Protein AF-A0ABD1CK99-F1 (afdb_monomer)

InterPro domains:
  IPR029016 GAF-like domain superfamily [G3DSA:3.30.450.40] (1-55)
  IPR029016 GAF-like domain superfamily [G3DSA:3.30.450.40] (57-116)

Foldseek 3Di:
DFQAAPVRDGPDDDDDDDDDPPDPDDDVVNVVVVVVVSPVVRHVVVVVVVVVVVVLVVVLVVLVVVLVVVLVPPPDDPLVSVVVVQVSVCVSVVDQKDKDFDADPVVRDGDDIDIDHD

Solvent-accessible surface area (backbone atoms only — not comparable to full-atom values): 7141 Å² total; per-residue (Å²): 88,74,20,30,36,96,88,66,48,75,79,47,74,51,85,88,78,80,72,81,86,83,49,97,67,87,48,73,66,56,52,51,54,50,55,60,49,32,51,56,50,16,49,52,53,51,52,51,52,52,49,52,52,51,53,50,53,51,52,52,52,51,51,54,52,50,49,55,51,52,57,72,68,58,84,85,47,71,67,62,46,52,51,53,51,50,56,54,49,31,68,72,68,70,51,77,66,53,72,50,71,46,67,40,85,89,79,74,44,75,78,46,78,52,71,52,72,124

Organism: Culex pipiens pipiens (NCBI:txid38569)

Structure (mmCIF, N/CA/C/O backbone):
data_AF-A0ABD1CK99-F1
#
_entry.id   AF-A0ABD1CK99-F1
#
loop_
_atom_site.group_PDB
_atom_site.id
_atom_site.type_symbol
_atom_site.label_atom_id
_atom_site.label_alt_id
_atom_site.label_comp_id
_atom_site.label_asym_id
_atom_site.label_entity_id
_atom_site.label_seq_id
_atom_site.pdbx_PDB_ins_code
_atom_site.Cartn_x
_atom_site.Cartn_y
_atom_site.Cartn_z
_atom_site.occupancy
_atom_site.B_iso_or_equiv
_atom_site.auth_seq_id
_atom_site.auth_comp_id
_atom_site.auth_asym_id
_atom_site.auth_atom_id
_atom_site.pdbx_PDB_model_num
ATO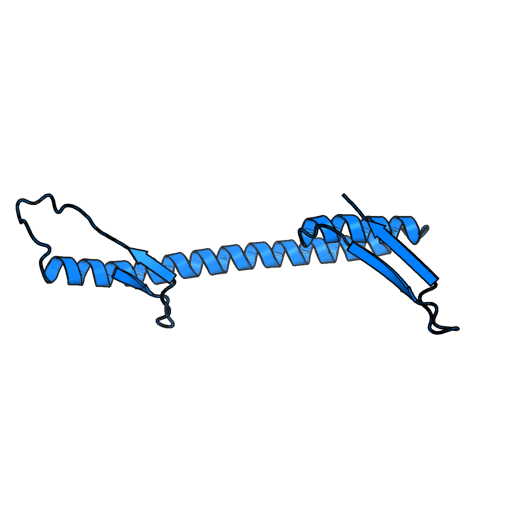M 1 N N . MET A 1 1 ? -15.625 -0.826 13.763 1.00 92.94 1 MET A N 1
ATOM 2 C CA . MET A 1 1 ? -15.576 0.628 13.506 1.00 92.94 1 MET A CA 1
ATOM 3 C C . MET A 1 1 ? -14.589 0.907 12.389 1.00 92.94 1 MET A C 1
ATOM 5 O O . MET A 1 1 ? -13.573 0.219 12.333 1.00 92.94 1 MET A O 1
ATOM 9 N N . PRO A 1 2 ? -14.894 1.854 11.492 1.00 95.75 2 PRO A N 1
ATOM 10 C CA . PRO A 1 2 ? -14.000 2.206 10.397 1.00 95.75 2 PRO A CA 1
ATOM 11 C C . PRO A 1 2 ? -12.731 2.885 10.925 1.00 95.75 2 PRO A C 1
ATOM 13 O O . PRO A 1 2 ? -12.783 3.654 11.884 1.00 95.75 2 PRO A O 1
ATOM 16 N N . ILE A 1 3 ? -11.606 2.589 10.284 1.00 96.69 3 ILE A N 1
ATOM 17 C CA . ILE A 1 3 ? -10.363 3.348 10.399 1.00 96.69 3 ILE A CA 1
ATOM 18 C C . ILE A 1 3 ? -10.344 4.309 9.219 1.00 96.69 3 ILE A C 1
ATOM 20 O O . ILE A 1 3 ? -10.407 3.861 8.072 1.00 96.69 3 ILE A O 1
ATOM 24 N N . CYS A 1 4 ? -10.255 5.606 9.497 1.00 94.19 4 CYS A N 1
ATOM 25 C CA . CYS A 1 4 ? -10.216 6.634 8.465 1.00 94.19 4 CYS A CA 1
ATOM 26 C C . CYS A 1 4 ? -8.830 7.275 8.373 1.00 94.19 4 CYS A C 1
ATOM 28 O O . CYS A 1 4 ? -8.143 7.416 9.383 1.00 94.19 4 CYS A O 1
ATOM 30 N N . ASN A 1 5 ? -8.438 7.681 7.169 1.00 91.94 5 ASN A N 1
ATOM 31 C CA . ASN A 1 5 ? -7.248 8.494 6.933 1.00 91.94 5 ASN A CA 1
ATOM 32 C C . ASN A 1 5 ? -7.504 9.985 7.268 1.00 91.94 5 ASN A C 1
ATOM 34 O O . ASN A 1 5 ? -8.616 10.346 7.667 1.00 91.94 5 ASN A O 1
ATOM 38 N N . TYR A 1 6 ? -6.504 10.869 7.105 1.00 85.75 6 TYR A N 1
ATOM 39 C CA . TYR A 1 6 ? -6.689 12.307 7.397 1.00 85.75 6 TYR A CA 1
ATOM 40 C C . TYR A 1 6 ? -7.718 12.998 6.479 1.00 85.75 6 TYR A C 1
ATOM 42 O O . TYR A 1 6 ? -8.248 14.046 6.837 1.00 85.75 6 TYR A O 1
ATOM 50 N N . GLU A 1 7 ? -8.021 12.408 5.319 1.00 88.81 7 GLU A N 1
ATOM 51 C CA . GLU A 1 7 ? -9.022 12.883 4.349 1.00 88.81 7 GLU A CA 1
ATOM 52 C C . GLU A 1 7 ? -10.434 12.361 4.661 1.00 88.81 7 GLU A C 1
ATOM 54 O O . GLU A 1 7 ? -11.390 12.680 3.958 1.00 88.81 7 GLU A O 1
ATOM 59 N N . GLY A 1 8 ? -10.584 11.543 5.708 1.00 88.44 8 GLY A N 1
ATOM 60 C CA . GLY A 1 8 ? -11.853 10.929 6.092 1.00 88.44 8 GLY A CA 1
ATOM 61 C C . GLY A 1 8 ? -12.231 9.682 5.285 1.00 88.44 8 GLY A C 1
ATOM 62 O O . GLY A 1 8 ? -13.309 9.129 5.503 1.00 88.44 8 GLY A O 1
ATOM 63 N N . GLN A 1 9 ? -11.365 9.197 4.393 1.00 93.12 9 GLN A N 1
ATOM 64 C CA . GLN A 1 9 ? -11.588 7.962 3.642 1.00 93.12 9 GLN A CA 1
ATOM 65 C C . GLN A 1 9 ? -11.352 6.738 4.526 1.00 93.12 9 GLN A C 1
ATOM 67 O O . GLN A 1 9 ? -10.387 6.687 5.290 1.00 93.12 9 GLN A O 1
ATOM 72 N N . VAL A 1 10 ? -12.208 5.726 4.393 1.00 94.88 10 VAL A N 1
ATOM 73 C CA . VAL A 1 10 ? -12.089 4.471 5.143 1.00 94.88 10 VAL A CA 1
ATOM 74 C C . VAL A 1 10 ? -10.989 3.607 4.529 1.00 94.88 10 VAL A C 1
ATOM 76 O O . VAL A 1 10 ? -11.119 3.149 3.399 1.00 94.88 10 VAL A O 1
ATOM 79 N N . ILE A 1 11 ? -9.931 3.350 5.297 1.00 94.44 11 ILE A N 1
ATOM 80 C CA . ILE A 1 11 ? -8.775 2.535 4.883 1.00 94.44 11 ILE A CA 1
ATOM 81 C C . ILE A 1 11 ? -8.759 1.147 5.535 1.00 94.44 11 ILE A C 1
ATOM 83 O O . ILE A 1 11 ? -7.910 0.316 5.228 1.00 94.44 11 ILE A O 1
ATOM 87 N N . GLY A 1 12 ? -9.690 0.887 6.452 1.00 94.44 12 GLY A N 1
ATOM 88 C CA . GLY A 1 12 ? -9.807 -0.398 7.127 1.00 94.44 12 GLY A CA 1
ATOM 89 C C . GLY A 1 12 ? -10.948 -0.430 8.133 1.00 94.44 12 GLY A C 1
ATOM 90 O O . GLY A 1 12 ? -11.664 0.553 8.336 1.00 94.44 12 GLY A O 1
ATOM 91 N N . VAL A 1 13 ? -11.113 -1.575 8.790 1.00 96.12 13 VAL A N 1
ATOM 92 C CA . VAL A 1 13 ? -12.117 -1.778 9.838 1.00 96.12 13 VAL A CA 1
ATOM 93 C C . VAL A 1 13 ? -11.459 -2.475 11.017 1.00 96.12 13 VAL A C 1
ATOM 95 O O . VAL A 1 13 ? -10.802 -3.497 10.851 1.00 96.12 13 VAL A O 1
ATOM 98 N N . ALA A 1 14 ? -11.666 -1.938 12.215 1.00 96.19 14 ALA A N 1
ATOM 99 C CA . ALA A 1 14 ? -11.258 -2.572 13.459 1.00 96.19 14 ALA A CA 1
ATOM 100 C C . ALA A 1 14 ? -12.476 -3.107 14.213 1.00 96.19 14 ALA A C 1
ATOM 102 O O . ALA A 1 14 ? -13.522 -2.449 14.293 1.00 96.19 14 ALA A O 1
ATOM 103 N N . GLN A 1 15 ? -12.331 -4.285 14.808 1.00 95.12 15 GLN A N 1
ATOM 104 C CA . GLN A 1 15 ? -13.368 -4.929 15.603 1.00 95.12 15 GLN A CA 1
ATOM 105 C C . GLN A 1 15 ? -12.773 -5.408 16.924 1.00 95.12 15 GLN A C 1
ATOM 107 O O . GLN A 1 15 ? -11.682 -5.968 16.950 1.00 95.12 15 GLN A O 1
ATOM 112 N N . ILE A 1 16 ? -13.512 -5.192 18.009 1.00 92.62 16 ILE A N 1
ATOM 113 C CA . ILE A 1 16 ? -13.223 -5.775 19.318 1.00 92.62 16 ILE A CA 1
ATOM 114 C C . ILE A 1 16 ? -14.373 -6.727 19.634 1.00 92.62 16 ILE A C 1
ATOM 116 O O . ILE A 1 16 ? -15.538 -6.379 19.444 1.00 92.62 16 ILE A O 1
ATOM 120 N N . ILE A 1 17 ? -14.037 -7.937 20.072 1.00 91.81 17 ILE A N 1
ATOM 121 C CA . ILE A 1 17 ? -14.981 -9.029 20.316 1.00 91.81 17 ILE A CA 1
ATOM 122 C C . ILE A 1 17 ? -14.770 -9.517 21.751 1.00 91.81 17 ILE A C 1
ATOM 124 O O . ILE A 1 17 ? -13.631 -9.584 22.204 1.00 91.81 17 ILE A O 1
ATOM 128 N N . ASN A 1 18 ? -15.859 -9.872 22.440 1.00 90.00 18 ASN A N 1
ATOM 129 C CA . ASN A 1 18 ? -15.861 -10.467 23.782 1.00 90.00 18 ASN A CA 1
ATOM 130 C C . ASN A 1 18 ? -15.160 -9.614 24.852 1.00 90.00 18 ASN A C 1
ATOM 132 O O . ASN A 1 18 ? -14.016 -9.853 25.235 1.00 90.00 18 ASN A O 1
ATOM 136 N N . LYS A 1 19 ? -15.884 -8.630 25.387 1.00 91.19 19 LYS A N 1
ATOM 137 C CA . LYS A 1 19 ? -15.445 -7.840 26.542 1.00 91.19 19 LYS A CA 1
ATOM 138 C C . LYS A 1 19 ? -15.293 -8.744 27.783 1.00 91.19 19 LYS A C 1
ATOM 140 O O . LYS A 1 19 ? -16.212 -9.481 28.118 1.00 91.19 19 LYS A O 1
ATOM 145 N N . THR A 1 20 ? -14.147 -8.698 28.469 1.00 89.12 20 THR A N 1
ATOM 146 C CA . THR A 1 20 ? -13.802 -9.643 29.561 1.00 89.12 20 THR A CA 1
ATOM 147 C C . THR A 1 20 ? -14.015 -9.108 30.980 1.00 89.12 20 THR A C 1
ATOM 149 O O . THR A 1 20 ? -13.895 -9.855 31.945 1.00 89.12 20 THR A O 1
ATOM 152 N N . ASN A 1 21 ? -14.351 -7.829 31.148 1.00 82.62 21 ASN A N 1
ATOM 153 C CA . ASN A 1 21 ? -14.420 -7.157 32.454 1.00 82.62 21 ASN A CA 1
ATOM 154 C C . ASN A 1 21 ? -15.761 -7.340 33.200 1.00 82.62 21 ASN A C 1
ATOM 156 O O . ASN A 1 21 ? -16.160 -6.480 33.981 1.00 82.62 21 ASN A O 1
ATOM 160 N N . GLY A 1 22 ? -16.469 -8.445 32.947 1.00 75.25 22 GLY A N 1
ATOM 161 C CA . GLY A 1 22 ? -17.723 -8.805 33.623 1.00 75.25 22 GLY A CA 1
ATOM 162 C C . GLY A 1 22 ? -18.967 -8.019 33.184 1.00 75.25 22 GLY A C 1
ATOM 163 O O . GLY A 1 22 ? -20.067 -8.341 33.620 1.00 75.25 22 GLY A O 1
ATOM 164 N N . SER A 1 23 ? -18.823 -7.022 32.308 1.00 81.50 23 SER A N 1
ATOM 165 C CA . SER A 1 23 ? -19.945 -6.325 31.673 1.00 81.50 23 SER A CA 1
ATOM 166 C C . SER A 1 23 ? -20.321 -7.022 30.358 1.00 81.50 23 SER A C 1
ATOM 168 O O . SER A 1 23 ? -19.429 -7.261 29.541 1.00 81.50 23 SER A O 1
ATOM 170 N N . PRO A 1 24 ? -21.612 -7.328 30.118 1.00 81.56 24 PRO A N 1
ATOM 171 C CA . PRO A 1 24 ? -22.049 -8.014 28.900 1.00 81.56 24 PRO A CA 1
ATOM 172 C C . PRO A 1 24 ? -21.987 -7.128 27.644 1.00 81.56 24 PRO A C 1
ATOM 174 O O . PRO A 1 24 ? -22.014 -7.649 26.533 1.00 81.56 24 PRO A O 1
ATOM 177 N N . GLU A 1 25 ? -21.883 -5.804 27.800 1.00 90.00 25 GLU A N 1
ATOM 178 C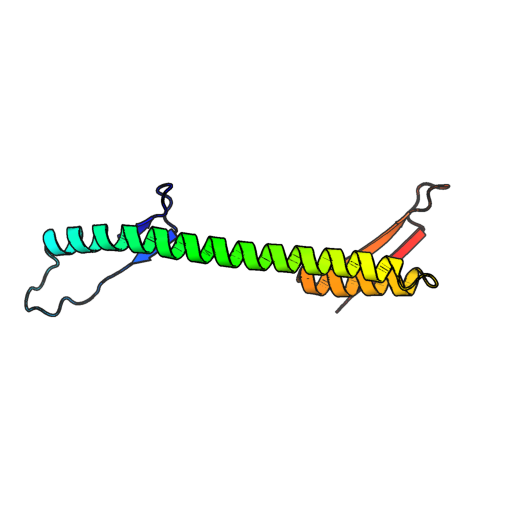 CA . GLU A 1 25 ? -21.998 -4.840 26.703 1.00 90.00 25 GLU A CA 1
ATOM 179 C C . GLU A 1 25 ? -20.831 -3.841 26.683 1.00 90.00 25 GLU A C 1
ATOM 181 O O . GLU A 1 25 ? -20.239 -3.484 27.711 1.00 90.00 25 GLU A O 1
ATOM 186 N N . PHE A 1 26 ? -20.480 -3.358 25.489 1.00 92.38 26 PHE A N 1
ATOM 187 C CA . PHE A 1 26 ? -19.557 -2.233 25.350 1.00 92.38 26 PHE A CA 1
ATOM 188 C C . PHE A 1 26 ? -20.266 -0.943 25.752 1.00 92.38 26 PHE A C 1
ATOM 190 O O . PHE A 1 26 ? -21.353 -0.639 25.272 1.00 92.38 26 PHE A O 1
ATOM 197 N N . THR A 1 27 ? -19.632 -0.174 26.630 1.00 93.50 27 THR A N 1
ATOM 198 C CA . THR A 1 27 ? -20.167 1.111 27.077 1.00 93.50 27 THR A CA 1
ATOM 199 C C . THR A 1 27 ? -19.879 2.198 26.046 1.00 93.50 27 THR A C 1
ATOM 201 O O . THR A 1 27 ? -18.996 2.071 25.189 1.00 93.50 27 THR A O 1
ATOM 204 N N . GLU A 1 28 ? -20.580 3.323 26.158 1.00 93.50 28 GLU A N 1
ATOM 205 C CA . GLU A 1 28 ? -20.300 4.504 25.339 1.00 93.50 28 GLU A CA 1
ATOM 206 C C . GLU A 1 28 ? -18.865 5.018 25.547 1.00 93.50 28 GLU A C 1
ATOM 208 O O . GLU A 1 28 ? -18.192 5.395 24.589 1.00 93.50 28 GLU A O 1
ATOM 213 N N . ARG A 1 29 ? -18.336 4.905 26.774 1.00 93.12 29 ARG A N 1
ATOM 214 C CA . ARG A 1 29 ? -16.935 5.221 27.084 1.00 93.12 29 ARG A CA 1
ATOM 215 C C . ARG A 1 29 ? -15.952 4.318 26.334 1.00 93.12 29 ARG A C 1
ATOM 217 O O . ARG A 1 29 ? -14.958 4.817 25.812 1.00 93.12 29 ARG A O 1
ATOM 224 N N . ASP A 1 30 ? -16.224 3.013 26.251 1.00 93.12 30 ASP A N 1
ATOM 225 C CA . ASP A 1 30 ? -15.386 2.070 25.489 1.00 93.12 30 ASP A CA 1
ATOM 226 C C . ASP A 1 30 ? -15.371 2.445 23.999 1.00 93.12 30 ASP A C 1
ATOM 228 O O . ASP A 1 30 ? -14.321 2.483 23.359 1.00 93.12 30 ASP A O 1
ATOM 232 N N . THR A 1 31 ? -16.546 2.789 23.471 1.00 93.19 31 THR A N 1
ATOM 233 C CA . THR A 1 31 ? -16.760 3.237 22.089 1.00 93.19 31 THR A CA 1
ATOM 234 C C . THR A 1 31 ? -16.002 4.533 21.794 1.00 93.19 31 THR A C 1
ATOM 236 O O . THR A 1 31 ? -15.368 4.656 20.744 1.00 93.19 31 THR A O 1
ATOM 239 N N . GLU A 1 32 ? -16.032 5.501 22.710 1.00 95.44 32 GLU A N 1
ATOM 240 C CA . GLU A 1 32 ? -15.337 6.777 22.553 1.00 95.44 32 GLU A CA 1
ATOM 241 C C . GLU A 1 32 ? -13.814 6.608 22.567 1.00 95.44 32 GLU A C 1
ATOM 243 O O . GLU A 1 32 ? -13.126 7.141 21.692 1.00 95.44 32 G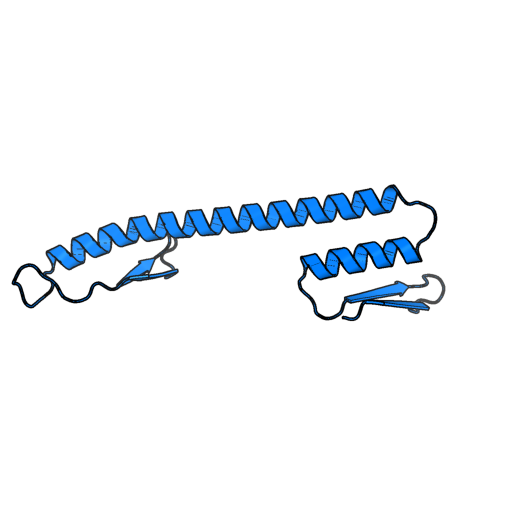LU A O 1
ATOM 248 N N . ILE A 1 33 ? -13.284 5.829 23.516 1.00 94.31 33 ILE A N 1
ATOM 249 C CA . ILE A 1 33 ? -11.849 5.528 23.592 1.00 94.31 33 ILE A CA 1
ATOM 250 C C . ILE A 1 33 ? -11.403 4.799 22.326 1.00 94.31 33 ILE A C 1
ATOM 252 O O . ILE A 1 33 ? -10.400 5.179 21.720 1.00 94.31 33 ILE A O 1
ATOM 256 N N . PHE A 1 34 ? -12.171 3.797 21.890 1.00 95.44 34 PHE A N 1
ATOM 257 C CA . PHE A 1 34 ? -11.861 3.046 20.683 1.00 95.44 34 PHE A CA 1
ATOM 258 C C . PHE A 1 34 ? -11.838 3.957 19.455 1.00 95.44 34 PHE A C 1
ATOM 260 O O . PHE A 1 34 ? -10.862 3.947 18.709 1.00 95.44 34 PHE A O 1
ATOM 267 N N . ARG A 1 35 ? -12.839 4.831 19.291 1.00 93.06 35 ARG A N 1
ATOM 268 C CA . ARG A 1 35 ? -12.884 5.803 18.189 1.00 93.06 35 ARG A CA 1
ATOM 269 C C . ARG A 1 35 ? -11.662 6.723 18.177 1.00 93.06 35 ARG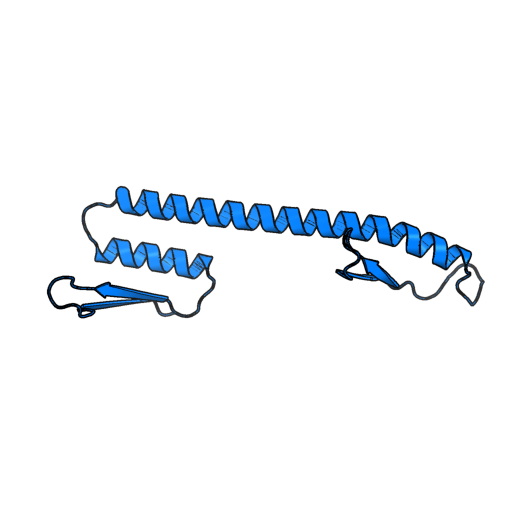 A C 1
ATOM 271 O O . ARG A 1 35 ? -11.061 6.899 17.123 1.00 93.06 35 ARG A O 1
ATOM 278 N N . ARG A 1 36 ? -11.269 7.273 19.332 1.00 93.25 36 ARG A N 1
ATOM 279 C CA . ARG A 1 36 ? -10.074 8.132 19.446 1.00 93.25 36 ARG A CA 1
ATOM 280 C C . ARG A 1 36 ? -8.794 7.376 19.085 1.00 93.25 36 ARG A C 1
ATOM 282 O O . ARG A 1 36 ? -7.914 7.943 18.446 1.00 93.25 36 ARG A O 1
ATOM 289 N N . TYR A 1 37 ? -8.699 6.102 19.462 1.00 94.75 37 TYR A N 1
ATOM 290 C CA . TYR A 1 37 ? -7.548 5.263 19.134 1.00 94.75 37 TYR A CA 1
ATOM 291 C C . TYR A 1 37 ? -7.441 4.992 17.626 1.00 94.75 37 TYR A C 1
ATOM 293 O O . TYR A 1 37 ? -6.357 5.105 17.054 1.00 94.75 37 TYR A O 1
ATOM 301 N N . LEU A 1 38 ? -8.568 4.720 16.958 1.00 95.50 38 LEU A N 1
ATOM 302 C CA . LEU A 1 38 ? -8.590 4.458 15.515 1.00 95.50 38 LEU A CA 1
ATOM 303 C C . LEU A 1 38 ? -8.151 5.660 14.670 1.00 95.50 38 LEU A C 1
ATOM 305 O O . LEU A 1 38 ? -7.600 5.448 13.592 1.00 95.50 38 LEU A O 1
ATOM 309 N N . THR A 1 39 ? -8.305 6.894 15.160 1.00 91.62 39 THR A N 1
ATOM 310 C CA . THR A 1 39 ? -7.743 8.085 14.500 1.00 91.62 39 THR A CA 1
ATOM 311 C C . THR A 1 39 ? -6.219 7.998 14.386 1.00 91.62 39 THR A C 1
ATOM 313 O O . THR A 1 39 ? -5.662 8.249 13.319 1.00 91.62 39 THR A O 1
ATOM 316 N N . PHE A 1 40 ? -5.529 7.583 15.454 1.00 92.62 40 PHE A N 1
ATOM 317 C CA . PHE A 1 40 ? -4.074 7.405 15.426 1.00 92.62 40 PHE A CA 1
ATOM 318 C C . PHE A 1 40 ? -3.660 6.226 14.545 1.00 92.62 40 PHE A C 1
ATOM 320 O O . PHE A 1 40 ? -2.689 6.336 13.796 1.00 92.62 40 PHE A O 1
ATOM 327 N N . CYS A 1 41 ? -4.414 5.121 14.587 1.00 95.44 41 CYS A N 1
ATOM 328 C CA . CYS A 1 41 ? -4.190 3.991 13.684 1.00 95.44 41 CYS A CA 1
ATOM 329 C C . CYS A 1 41 ? -4.297 4.419 12.217 1.00 95.44 41 CYS A C 1
ATOM 331 O O . CYS A 1 41 ? -3.466 4.015 11.410 1.00 95.44 41 CYS A O 1
ATOM 333 N N . GLY A 1 42 ? -5.276 5.265 11.884 1.00 95.44 42 GLY A N 1
ATOM 334 C CA . GLY A 1 42 ? -5.474 5.792 10.538 1.00 95.44 42 GLY A CA 1
ATOM 335 C C . GLY A 1 42 ? -4.259 6.543 10.004 1.00 95.44 42 GLY A C 1
ATOM 336 O O . GLY A 1 42 ? -3.756 6.225 8.928 1.00 95.44 42 GLY A O 1
ATOM 337 N N . ILE A 1 43 ? -3.734 7.474 10.805 1.00 93.00 43 ILE A N 1
ATOM 338 C CA . ILE A 1 43 ? -2.522 8.241 10.481 1.00 93.00 43 ILE A CA 1
ATOM 339 C C . ILE A 1 43 ? -1.316 7.306 10.315 1.00 93.00 43 ILE A C 1
ATOM 341 O O . ILE A 1 43 ? -0.565 7.418 9.347 1.00 93.00 43 ILE A O 1
ATOM 345 N N . GLY A 1 44 ? -1.131 6.366 11.247 1.00 94.88 44 GLY A N 1
ATOM 346 C CA . GLY A 1 44 ? -0.004 5.433 11.224 1.00 94.88 44 GLY A CA 1
ATOM 347 C C . GLY A 1 44 ? -0.012 4.517 9.999 1.00 94.88 44 GLY A C 1
ATOM 348 O O . GLY A 1 44 ? 1.010 4.384 9.328 1.00 94.88 44 GLY A O 1
ATOM 349 N N . ILE A 1 45 ? -1.167 3.928 9.678 1.00 95.19 45 ILE A N 1
ATOM 350 C CA . ILE A 1 45 ? -1.333 3.051 8.510 1.00 95.19 45 ILE A CA 1
ATOM 351 C C . ILE A 1 45 ? -1.096 3.837 7.221 1.00 95.19 45 ILE A C 1
ATOM 353 O O . ILE A 1 45 ? -0.354 3.374 6.358 1.00 95.19 45 ILE A O 1
ATOM 357 N N . GLN A 1 46 ? -1.666 5.037 7.102 1.00 93.31 46 GLN A N 1
ATOM 358 C CA . GLN A 1 46 ? -1.478 5.866 5.916 1.00 93.31 46 GLN A CA 1
ATOM 359 C C . GLN A 1 46 ? -0.006 6.248 5.713 1.00 93.31 46 GLN A C 1
ATOM 361 O O . GLN A 1 46 ? 0.506 6.137 4.602 1.00 93.31 46 GLN A O 1
ATOM 366 N N . ASN A 1 47 ? 0.702 6.636 6.777 1.00 94.12 47 ASN A N 1
ATOM 367 C CA . ASN A 1 47 ? 2.129 6.949 6.695 1.00 94.12 47 ASN A CA 1
ATOM 368 C C . ASN A 1 47 ? 2.963 5.734 6.272 1.00 94.12 47 ASN A C 1
ATOM 370 O O . ASN A 1 47 ? 3.873 5.874 5.456 1.00 94.12 47 ASN A O 1
ATOM 374 N N . ALA A 1 48 ? 2.646 4.545 6.792 1.00 94.94 48 ALA A N 1
ATOM 375 C CA . ALA A 1 48 ? 3.316 3.311 6.393 1.00 94.94 48 ALA A CA 1
ATOM 376 C C . ALA A 1 48 ? 3.089 2.997 4.903 1.00 94.94 48 ALA A C 1
ATOM 378 O O . ALA A 1 48 ? 4.048 2.705 4.193 1.00 94.94 48 ALA A O 1
ATOM 379 N N . GLN A 1 49 ? 1.853 3.138 4.413 1.00 93.31 49 GLN A N 1
ATOM 380 C CA . GLN A 1 49 ? 1.514 2.941 2.998 1.00 93.31 49 GLN A CA 1
ATOM 381 C C . GLN A 1 49 ? 2.217 3.954 2.084 1.00 93.31 49 GLN A C 1
ATOM 383 O O . GLN A 1 49 ? 2.765 3.580 1.048 1.00 93.31 49 GLN A O 1
ATOM 388 N N . LEU A 1 50 ? 2.246 5.234 2.472 1.00 93.88 50 LEU A N 1
ATOM 389 C CA . LEU A 1 50 ? 2.961 6.277 1.730 1.00 93.88 50 LEU A CA 1
ATOM 390 C C . LEU A 1 50 ? 4.467 5.997 1.676 1.00 93.88 50 LEU A C 1
ATOM 392 O O . LEU A 1 50 ? 5.090 6.172 0.628 1.00 93.88 50 LEU A O 1
ATOM 396 N N . PHE A 1 51 ? 5.053 5.545 2.786 1.00 96.38 51 PHE A N 1
ATOM 397 C CA . PHE A 1 51 ? 6.463 5.176 2.835 1.00 96.38 51 PHE A CA 1
ATOM 398 C C . PHE A 1 51 ? 6.769 3.978 1.931 1.00 96.38 51 PHE A C 1
ATOM 400 O O . PHE A 1 51 ? 7.706 4.039 1.138 1.00 96.38 51 PHE A O 1
ATOM 407 N N . GLU A 1 52 ? 5.966 2.916 1.998 1.00 95.19 52 GLU A N 1
ATOM 408 C CA . GLU A 1 52 ? 6.128 1.734 1.147 1.00 95.19 52 GLU A CA 1
ATOM 409 C C . GLU A 1 52 ? 6.038 2.091 -0.343 1.00 95.19 52 GLU A C 1
ATOM 411 O O . GLU A 1 52 ? 6.903 1.708 -1.133 1.00 95.19 52 GLU A O 1
ATOM 416 N N . MET A 1 53 ? 5.047 2.903 -0.718 1.00 94.25 53 MET A N 1
ATOM 417 C CA . MET A 1 53 ? 4.891 3.400 -2.083 1.00 94.25 53 MET A CA 1
ATOM 418 C C . MET A 1 53 ? 6.086 4.256 -2.525 1.00 94.25 53 MET A C 1
ATOM 420 O O . MET A 1 53 ? 6.581 4.087 -3.637 1.00 94.25 53 MET A O 1
ATOM 424 N N . SER A 1 54 ? 6.600 5.127 -1.652 1.00 96.38 54 SER A N 1
ATOM 425 C CA . SER A 1 54 ? 7.800 5.931 -1.924 1.00 96.38 54 SER A CA 1
ATOM 426 C C . SER A 1 54 ? 9.032 5.057 -2.185 1.00 96.38 54 SER A C 1
ATOM 428 O O . SER A 1 54 ? 9.762 5.276 -3.153 1.00 96.38 54 SER A O 1
ATOM 430 N N . VAL A 1 55 ? 9.237 4.014 -1.375 1.00 94.94 55 VAL A N 1
ATOM 431 C CA . VAL A 1 55 ? 10.336 3.0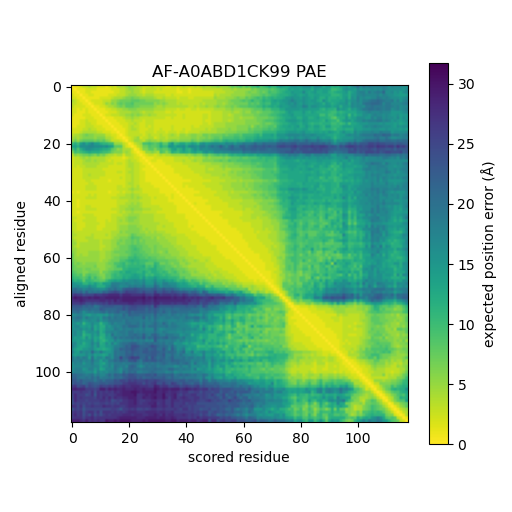53 -1.561 1.00 94.94 55 VAL A CA 1
ATOM 432 C C . VAL A 1 55 ? 10.188 2.294 -2.882 1.00 94.94 55 VAL A C 1
ATOM 434 O O . VAL A 1 55 ? 11.178 2.109 -3.597 1.00 94.94 55 VAL A O 1
ATOM 437 N N . LEU A 1 56 ? 8.970 1.877 -3.233 1.00 91.12 56 LEU A N 1
ATOM 438 C CA . LEU A 1 56 ? 8.697 1.181 -4.489 1.00 91.12 56 LEU A CA 1
ATOM 439 C C . LEU A 1 56 ? 8.986 2.072 -5.705 1.00 91.12 56 LEU A C 1
ATOM 441 O O . LEU A 1 56 ? 9.691 1.648 -6.621 1.00 91.12 56 LEU A O 1
ATOM 445 N N . GLU A 1 57 ? 8.501 3.313 -5.695 1.00 92.94 57 GLU A N 1
ATOM 446 C CA . GLU A 1 57 ? 8.745 4.289 -6.763 1.0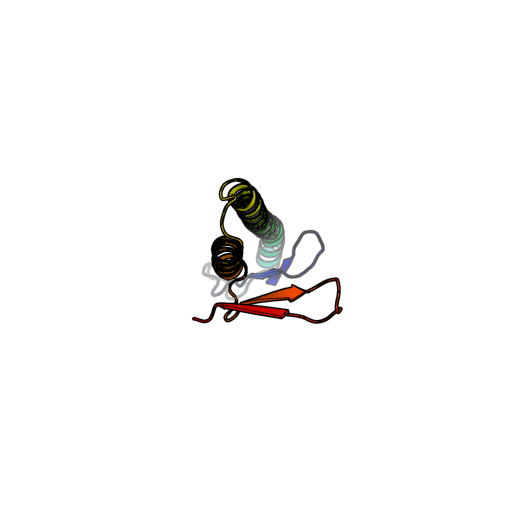0 92.94 57 GLU A CA 1
ATOM 447 C C . GLU A 1 57 ? 10.228 4.652 -6.881 1.00 92.94 57 GLU A C 1
ATOM 449 O O . GLU A 1 57 ? 10.774 4.708 -7.986 1.00 92.94 57 GLU A O 1
ATOM 454 N N . TYR A 1 58 ? 10.922 4.819 -5.751 1.00 93.50 58 TYR A N 1
ATOM 455 C CA . TYR A 1 58 ? 12.367 5.026 -5.740 1.00 93.50 58 TYR A CA 1
ATOM 456 C C . TYR A 1 58 ? 13.105 3.857 -6.405 1.00 93.50 58 TYR A C 1
ATOM 458 O O . TYR A 1 58 ? 13.952 4.071 -7.277 1.00 93.50 58 TYR A O 1
ATOM 466 N N . ARG A 1 59 ? 12.750 2.613 -6.055 1.00 88.31 59 ARG A N 1
ATOM 467 C CA . ARG A 1 59 ? 13.329 1.410 -6.668 1.00 88.31 59 ARG A CA 1
ATOM 468 C C . ARG A 1 59 ? 13.034 1.342 -8.166 1.00 88.31 59 ARG A C 1
ATOM 470 O O . ARG A 1 59 ? 13.936 1.025 -8.939 1.00 88.31 59 ARG A O 1
ATOM 477 N N . ARG A 1 60 ? 11.810 1.682 -8.582 1.00 88.38 60 ARG A N 1
ATOM 478 C CA . ARG A 1 60 ? 11.419 1.739 -9.997 1.00 88.38 60 ARG A CA 1
ATOM 479 C C . ARG A 1 60 ? 12.296 2.720 -10.775 1.00 88.38 60 ARG A C 1
ATOM 481 O O . ARG A 1 60 ? 12.844 2.356 -11.811 1.00 88.38 60 ARG A O 1
ATOM 488 N N . ASN A 1 61 ? 12.507 3.921 -10.239 1.00 90.81 61 ASN A N 1
ATOM 489 C CA . ASN A 1 61 ? 13.366 4.933 -10.857 1.00 90.81 61 ASN A CA 1
ATOM 490 C C . ASN A 1 61 ? 14.837 4.504 -10.928 1.00 90.81 61 ASN A C 1
ATOM 492 O O . ASN A 1 61 ? 15.488 4.727 -11.947 1.00 90.81 61 ASN A O 1
ATOM 496 N N . GLN A 1 62 ? 15.365 3.856 -9.884 1.00 89.88 62 GLN A N 1
ATOM 497 C CA . GLN A 1 62 ? 16.733 3.322 -9.900 1.00 89.88 62 GLN A CA 1
ATOM 498 C C . GLN A 1 62 ? 16.930 2.287 -11.013 1.00 89.88 62 GLN A C 1
ATOM 500 O O . GLN A 1 62 ? 17.936 2.327 -11.720 1.00 89.88 62 GLN A O 1
ATOM 505 N N . ILE A 1 63 ? 15.958 1.394 -11.207 1.00 84.25 63 ILE A N 1
ATOM 506 C CA . ILE A 1 63 ? 16.005 0.389 -12.276 1.00 84.25 63 ILE A CA 1
ATOM 507 C C . ILE A 1 63 ? 15.975 1.065 -13.650 1.00 84.25 63 ILE A C 1
ATOM 509 O O . ILE A 1 63 ? 16.817 0.758 -14.488 1.00 84.25 63 ILE A O 1
ATOM 513 N N . LEU A 1 64 ? 15.092 2.044 -13.866 1.00 85.81 64 LEU A N 1
ATOM 514 C CA . LEU A 1 64 ? 15.036 2.794 -15.128 1.00 85.81 64 LEU A CA 1
ATOM 515 C C . LEU A 1 64 ? 16.356 3.516 -15.446 1.00 85.81 64 LEU A C 1
ATOM 517 O O . LEU A 1 64 ? 16.824 3.479 -16.584 1.00 85.81 64 LEU A O 1
ATOM 521 N N . LEU A 1 65 ? 16.990 4.135 -14.448 1.00 88.44 65 LEU A N 1
ATOM 522 C CA . LEU A 1 65 ? 18.297 4.776 -14.620 1.00 88.44 65 LEU A CA 1
ATOM 523 C C . LEU A 1 65 ? 19.401 3.757 -14.927 1.00 88.44 65 LEU A C 1
ATOM 525 O O . LEU A 1 65 ? 20.261 4.022 -15.767 1.00 88.44 65 LEU A O 1
ATOM 529 N N . ASN A 1 66 ? 19.379 2.590 -14.281 1.00 81.00 66 ASN A N 1
ATOM 530 C CA . ASN A 1 66 ? 20.324 1.513 -14.574 1.00 81.00 66 ASN A CA 1
ATOM 531 C C . ASN A 1 66 ? 20.131 0.954 -15.985 1.00 81.00 66 ASN A C 1
ATOM 533 O O . ASN A 1 66 ? 21.121 0.738 -16.680 1.00 81.00 66 ASN A O 1
ATOM 537 N N . LEU A 1 67 ? 18.884 0.801 -16.440 1.00 78.38 67 LEU A N 1
ATOM 538 C CA . LEU A 1 67 ? 18.584 0.441 -17.822 1.00 78.38 67 LEU A CA 1
ATOM 539 C C . LEU A 1 67 ? 19.174 1.461 -18.788 1.00 78.38 67 LEU A C 1
ATOM 541 O O . LEU A 1 67 ? 19.950 1.082 -19.659 1.00 78.38 67 LEU A O 1
ATOM 545 N N . ALA A 1 68 ? 18.898 2.751 -18.584 1.00 81.25 68 ALA A N 1
ATOM 546 C CA . ALA A 1 68 ? 19.463 3.818 -19.405 1.00 81.25 68 ALA A CA 1
ATOM 547 C C . ALA A 1 68 ? 20.998 3.754 -19.454 1.00 81.25 68 ALA A C 1
ATOM 549 O O . ALA A 1 68 ? 21.588 3.809 -20.528 1.00 81.25 68 ALA A O 1
ATOM 550 N N . ARG A 1 69 ? 21.666 3.567 -18.311 1.00 77.31 69 ARG A N 1
ATOM 551 C CA . ARG A 1 69 ? 23.133 3.442 -18.258 1.00 77.31 69 ARG A CA 1
ATOM 552 C C . ARG A 1 69 ? 23.654 2.218 -19.005 1.00 77.31 69 ARG A C 1
ATOM 554 O O . ARG A 1 69 ? 24.633 2.344 -19.734 1.00 77.31 69 ARG A O 1
ATOM 561 N N . ASN A 1 70 ? 23.011 1.064 -18.840 1.00 68.25 70 ASN A N 1
ATOM 562 C CA . ASN A 1 70 ? 23.388 -0.164 -19.538 1.00 68.25 70 ASN A CA 1
ATOM 563 C C . ASN A 1 70 ? 23.235 -0.007 -21.054 1.00 68.25 70 ASN A C 1
ATOM 565 O O . ASN A 1 70 ? 24.086 -0.491 -21.798 1.00 68.25 70 ASN A O 1
ATOM 569 N N . ILE A 1 71 ? 22.220 0.746 -21.498 1.00 69.00 71 ILE A N 1
ATOM 570 C CA . ILE A 1 71 ? 22.025 1.059 -22.912 1.00 69.00 71 ILE A CA 1
ATOM 571 C C . ILE A 1 71 ? 23.208 1.825 -23.504 1.00 69.00 71 ILE A C 1
ATOM 573 O O . ILE A 1 71 ? 23.666 1.511 -24.601 1.00 69.00 71 ILE A O 1
ATOM 577 N N . PHE A 1 72 ? 23.732 2.808 -22.775 1.00 68.38 72 PHE A N 1
ATOM 578 C CA . PHE A 1 72 ? 24.859 3.612 -23.248 1.00 68.38 72 PHE A CA 1
ATOM 579 C C . PHE A 1 72 ? 26.224 2.923 -23.086 1.00 68.38 72 PHE A C 1
ATOM 581 O O . PHE A 1 72 ? 27.182 3.340 -23.732 1.00 68.38 72 PHE A O 1
ATOM 588 N N . ALA A 1 73 ? 26.334 1.890 -22.243 1.00 66.19 73 ALA A N 1
ATOM 589 C CA . ALA A 1 73 ? 27.594 1.195 -21.972 1.00 66.19 73 ALA A CA 1
ATOM 590 C C . ALA A 1 73 ? 27.908 0.050 -22.961 1.00 66.19 73 ALA A C 1
ATOM 592 O O . ALA A 1 73 ? 29.076 -0.177 -23.270 1.00 66.19 73 ALA A O 1
ATOM 593 N N . GLU A 1 74 ? 26.899 -0.660 -23.480 1.00 59.28 74 GLU A N 1
ATOM 594 C CA . GLU A 1 74 ? 27.066 -1.774 -24.434 1.00 59.28 74 GLU A CA 1
ATOM 595 C C . GLU A 1 74 ? 26.778 -1.318 -25.881 1.00 59.28 74 GLU A C 1
ATOM 597 O O . GLU A 1 74 ? 25.735 -1.610 -26.458 1.00 59.28 74 GLU A O 1
ATOM 602 N N . GLN A 1 75 ? 27.708 -0.582 -26.499 1.00 58.38 75 GLN A N 1
ATOM 603 C CA . GLN A 1 75 ? 27.482 0.107 -27.784 1.00 58.38 75 GLN A CA 1
ATOM 604 C C . GLN A 1 75 ? 27.659 -0.707 -29.089 1.00 58.38 75 GLN A C 1
ATOM 606 O O . GLN A 1 75 ? 27.877 -0.101 -30.130 1.00 58.38 75 GLN A O 1
ATOM 611 N N . ASN A 1 76 ? 27.519 -2.041 -29.116 1.00 61.09 76 ASN A N 1
ATOM 612 C CA . ASN A 1 76 ? 27.806 -2.803 -30.356 1.00 61.09 76 ASN A CA 1
ATOM 613 C C . ASN A 1 76 ? 26.720 -3.768 -30.871 1.00 61.09 76 ASN A C 1
ATOM 615 O O . ASN A 1 76 ? 26.916 -4.349 -31.936 1.00 61.09 76 ASN A O 1
ATOM 619 N N . ASN A 1 77 ? 25.579 -3.955 -30.193 1.00 70.56 77 ASN A N 1
ATOM 620 C CA . ASN A 1 77 ? 24.505 -4.808 -30.728 1.00 70.56 77 ASN A CA 1
ATOM 621 C C . ASN A 1 77 ? 23.104 -4.384 -30.239 1.00 70.56 77 ASN A C 1
ATOM 623 O O . ASN A 1 77 ? 22.744 -4.620 -29.085 1.00 70.56 77 ASN A O 1
ATOM 627 N N . LEU A 1 78 ? 22.309 -3.797 -31.143 1.00 72.25 78 LEU A N 1
ATOM 628 C CA . LEU A 1 78 ? 20.935 -3.333 -30.898 1.00 72.25 78 LEU A CA 1
ATOM 629 C C . LEU A 1 78 ? 19.995 -4.458 -30.431 1.00 72.25 78 LEU A C 1
ATOM 631 O O . LEU A 1 78 ? 19.125 -4.230 -29.596 1.00 72.25 78 LEU A O 1
ATOM 635 N N . GLU A 1 79 ? 20.177 -5.677 -30.930 1.00 73.81 79 GLU A N 1
ATOM 636 C CA . GLU A 1 79 ? 19.320 -6.818 -30.596 1.00 73.81 79 GLU A CA 1
ATOM 637 C C . GLU A 1 79 ? 19.559 -7.294 -29.155 1.00 73.81 79 GLU A C 1
ATOM 639 O O . GLU A 1 79 ? 18.615 -7.498 -28.387 1.00 73.81 79 GLU A O 1
ATOM 644 N N . CYS A 1 80 ? 20.832 -7.374 -28.751 1.00 74.38 80 CYS A N 1
ATOM 645 C CA . CYS A 1 80 ? 21.231 -7.687 -27.374 1.00 74.38 80 CYS A CA 1
ATOM 646 C C . CYS A 1 80 ? 20.689 -6.636 -26.393 1.00 74.38 80 CYS A C 1
ATOM 648 O O . CYS A 1 80 ? 20.122 -6.961 -25.347 1.00 74.38 80 CYS A O 1
ATOM 650 N N . LEU A 1 81 ? 20.798 -5.368 -26.786 1.00 75.62 81 LEU A N 1
ATOM 651 C CA . LEU A 1 81 ? 20.325 -4.225 -26.029 1.00 75.62 81 LEU A CA 1
ATOM 652 C C . LEU A 1 81 ? 18.810 -4.262 -25.783 1.00 75.62 81 LEU A C 1
ATOM 654 O O . LEU A 1 81 ? 18.365 -4.188 -24.637 1.00 75.62 81 LEU A O 1
ATOM 658 N N . VAL A 1 82 ? 18.013 -4.395 -26.846 1.00 78.69 82 VAL A N 1
ATOM 659 C CA . VAL A 1 82 ? 16.547 -4.434 -26.746 1.00 78.69 82 VAL A CA 1
ATOM 660 C C . VAL A 1 82 ? 16.095 -5.641 -25.927 1.00 78.69 82 VAL A C 1
ATOM 662 O O . VAL A 1 82 ? 15.212 -5.502 -25.082 1.00 78.69 82 VAL A O 1
ATOM 665 N N . THR A 1 83 ? 16.745 -6.795 -26.098 1.00 78.44 83 THR A N 1
ATOM 666 C CA . THR A 1 83 ? 16.463 -7.996 -25.298 1.00 78.44 83 THR A CA 1
ATOM 667 C C . THR A 1 83 ? 16.700 -7.742 -23.808 1.00 78.44 83 THR A C 1
ATOM 669 O O . THR A 1 83 ? 15.859 -8.088 -22.982 1.00 78.44 83 THR A O 1
ATOM 672 N N . LYS A 1 84 ? 17.799 -7.069 -23.446 1.00 77.25 84 LYS A N 1
ATOM 673 C CA . LYS A 1 84 ? 18.126 -6.734 -22.051 1.00 77.25 84 LYS A CA 1
ATOM 674 C C . LYS A 1 84 ? 17.127 -5.749 -21.438 1.00 77.25 84 LYS A C 1
ATOM 676 O O . LYS A 1 84 ? 16.666 -5.975 -20.322 1.00 77.25 84 LYS A O 1
ATOM 68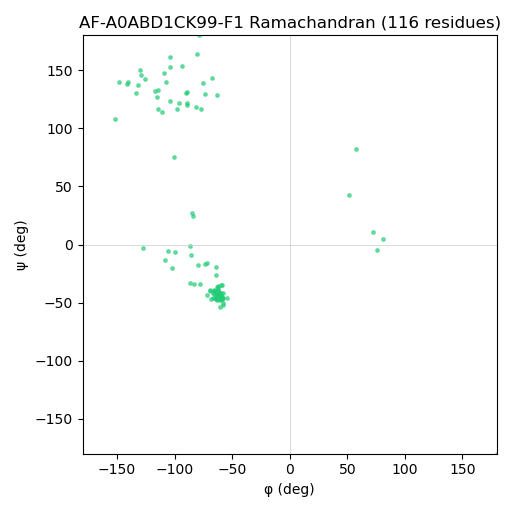1 N N . ILE A 1 85 ? 16.726 -4.713 -22.183 1.00 78.94 85 ILE A N 1
ATOM 682 C CA . ILE A 1 85 ? 15.666 -3.777 -21.762 1.00 78.94 85 ILE A CA 1
ATOM 683 C C . ILE A 1 85 ? 14.354 -4.526 -21.522 1.00 78.94 85 ILE A C 1
ATOM 685 O O . ILE A 1 85 ? 13.692 -4.302 -20.513 1.00 78.94 85 ILE A O 1
ATOM 689 N N . MET A 1 86 ? 13.975 -5.410 -22.446 1.00 83.19 86 MET A N 1
ATOM 690 C CA . MET A 1 86 ? 12.726 -6.164 -22.379 1.00 83.19 86 MET A CA 1
ATOM 691 C C . MET A 1 86 ? 12.668 -7.103 -21.174 1.00 83.19 86 MET A C 1
ATOM 693 O O . MET A 1 86 ? 11.637 -7.140 -20.501 1.00 83.19 86 MET A O 1
ATOM 697 N N . THR A 1 87 ? 13.758 -7.816 -20.872 1.00 81.31 87 THR A N 1
ATOM 698 C CA . THR A 1 87 ? 13.856 -8.700 -19.698 1.00 81.31 87 THR A CA 1
ATOM 699 C C . THR A 1 87 ? 13.680 -7.919 -18.397 1.00 81.31 87 THR A C 1
ATOM 701 O O . THR A 1 87 ? 12.857 -8.274 -17.557 1.00 81.31 87 THR A O 1
ATOM 704 N N . GLU A 1 88 ? 14.383 -6.799 -18.259 1.00 79.81 88 GLU A N 1
ATOM 705 C CA . GLU A 1 88 ? 14.340 -5.954 -17.060 1.00 79.81 88 GLU A CA 1
ATOM 706 C C . GLU A 1 88 ? 12.988 -5.234 -16.910 1.00 79.81 88 GLU A C 1
ATOM 708 O O . GLU A 1 88 ? 12.412 -5.172 -15.822 1.00 79.81 88 GLU A O 1
ATOM 713 N N . ALA A 1 89 ? 12.413 -4.741 -18.014 1.00 82.69 89 ALA A N 1
ATOM 714 C CA . ALA A 1 89 ? 11.075 -4.152 -18.024 1.00 82.69 89 ALA A CA 1
ATOM 715 C C . ALA A 1 89 ? 9.996 -5.180 -17.654 1.00 82.69 89 ALA A C 1
ATOM 717 O O . ALA A 1 89 ? 9.035 -4.839 -16.962 1.00 82.69 89 ALA A O 1
ATOM 718 N N . ARG A 1 90 ? 10.155 -6.439 -18.076 1.00 83.25 90 ARG A N 1
ATOM 719 C CA . ARG A 1 90 ? 9.240 -7.531 -17.736 1.00 83.25 90 ARG A CA 1
ATOM 720 C C . ARG A 1 90 ? 9.255 -7.843 -16.242 1.00 83.25 90 ARG A C 1
ATOM 722 O O . ARG A 1 90 ? 8.183 -7.952 -15.645 1.00 83.25 90 ARG A O 1
ATOM 729 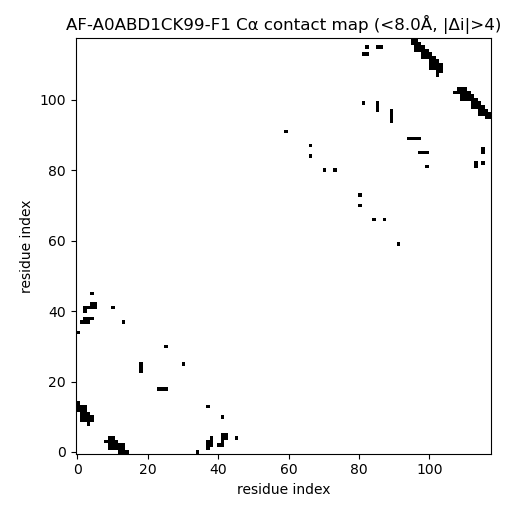N N . GLU A 1 91 ? 10.436 -7.945 -15.634 1.00 81.69 91 GLU A N 1
ATOM 730 C CA . GLU A 1 91 ? 10.563 -8.140 -14.184 1.00 81.69 91 GLU A CA 1
ATOM 731 C C . GLU A 1 91 ? 9.960 -6.969 -13.399 1.00 81.69 91 GLU A C 1
ATOM 733 O O . GLU A 1 91 ? 9.254 -7.172 -12.407 1.00 81.69 91 GLU A O 1
ATOM 738 N N . LEU A 1 92 ? 10.181 -5.740 -13.874 1.00 78.44 92 LEU A N 1
ATOM 739 C CA . LEU A 1 92 ? 9.693 -4.528 -13.224 1.00 78.44 92 LEU A CA 1
ATOM 740 C C . LEU A 1 92 ? 8.167 -4.388 -13.287 1.00 78.44 92 LEU A C 1
ATOM 742 O O . LEU A 1 92 ? 7.528 -4.060 -12.287 1.00 78.44 92 LEU A O 1
ATOM 746 N N . LEU A 1 93 ? 7.588 -4.611 -14.468 1.00 82.06 93 LEU A N 1
ATOM 747 C CA . LEU A 1 93 ? 6.160 -4.423 -14.731 1.00 82.06 93 LEU A CA 1
ATOM 748 C C . LEU A 1 93 ? 5.322 -5.652 -14.363 1.00 82.06 93 LEU A C 1
ATOM 750 O O . LEU A 1 93 ? 4.095 -5.565 -14.367 1.00 82.06 93 LEU A O 1
ATOM 754 N N . LYS A 1 94 ? 5.968 -6.783 -14.046 1.00 80.88 94 LYS A N 1
ATOM 755 C CA . LYS A 1 94 ? 5.323 -8.074 -13.762 1.00 80.88 94 LYS A CA 1
ATOM 756 C C . LYS A 1 94 ? 4.330 -8.482 -14.858 1.00 80.88 94 LYS A C 1
ATOM 758 O O . LYS A 1 94 ? 3.227 -8.942 -14.567 1.00 80.88 94 LYS A O 1
ATOM 763 N N . CYS A 1 95 ? 4.703 -8.286 -16.121 1.00 79.62 95 CYS A N 1
ATOM 764 C CA . CYS A 1 95 ? 3.867 -8.639 -17.266 1.00 79.62 95 CYS A CA 1
ATOM 765 C C . CYS A 1 95 ? 4.185 -10.046 -17.802 1.00 79.62 95 CYS A C 1
ATOM 767 O O . CYS A 1 95 ? 5.297 -10.559 -17.664 1.00 79.62 95 CYS A O 1
ATOM 769 N N . GLU A 1 96 ? 3.192 -10.680 -18.431 1.00 80.62 96 GLU A N 1
ATOM 770 C CA . GLU A 1 96 ? 3.347 -12.019 -19.019 1.00 80.62 96 GLU A CA 1
ATOM 771 C C . GLU A 1 96 ? 4.089 -11.974 -20.364 1.00 80.62 96 GLU A C 1
ATOM 773 O O . GLU A 1 96 ? 4.846 -12.885 -20.693 1.00 80.62 96 GLU A O 1
ATOM 778 N N . ARG A 1 97 ? 3.887 -10.903 -21.141 1.00 80.69 97 ARG A N 1
ATOM 779 C CA . ARG A 1 97 ? 4.500 -10.703 -22.460 1.00 80.69 97 ARG A CA 1
ATOM 780 C C . ARG A 1 97 ? 4.884 -9.241 -22.641 1.00 80.69 97 ARG A C 1
ATOM 782 O O . ARG A 1 97 ? 4.097 -8.351 -22.319 1.00 80.69 97 ARG A O 1
ATOM 789 N N . CYS A 1 98 ? 6.064 -9.006 -23.203 1.00 80.31 98 CYS A N 1
ATOM 790 C CA . CYS A 1 98 ? 6.487 -7.697 -23.690 1.00 80.31 98 CYS A CA 1
ATOM 791 C C . CYS A 1 98 ? 7.008 -7.828 -25.127 1.00 80.31 98 CYS A C 1
ATOM 793 O O . CYS A 1 98 ? 7.567 -8.861 -25.509 1.00 80.31 98 CYS A O 1
ATOM 795 N N . ALA A 1 99 ? 6.769 -6.796 -25.935 1.00 83.88 99 ALA A N 1
ATOM 796 C CA . ALA A 1 99 ? 7.238 -6.720 -27.311 1.00 83.88 99 ALA A CA 1
ATOM 797 C C . ALA A 1 99 ? 7.701 -5.296 -27.624 1.00 83.88 99 ALA A C 1
ATOM 799 O O . ALA A 1 99 ? 7.053 -4.326 -27.224 1.00 83.88 99 ALA A O 1
ATOM 800 N N . VAL A 1 100 ? 8.807 -5.187 -28.354 1.00 83.12 100 VAL A N 1
ATOM 801 C CA . VAL A 1 100 ? 9.329 -3.930 -28.891 1.00 83.12 100 VAL A CA 1
ATOM 802 C C . VAL A 1 100 ? 9.268 -4.010 -30.408 1.00 83.12 100 VAL A C 1
ATOM 804 O O . VAL A 1 100 ? 9.778 -4.954 -31.013 1.00 83.12 100 VAL A O 1
ATOM 807 N N . PHE A 1 101 ? 8.642 -3.001 -31.008 1.00 82.38 101 PHE A N 1
ATOM 808 C CA . PHE A 1 101 ? 8.554 -2.842 -32.452 1.00 82.38 101 PHE A CA 1
ATOM 809 C C . PHE A 1 101 ? 9.526 -1.752 -32.884 1.00 82.38 101 PHE A C 1
ATOM 811 O O . PHE A 1 101 ? 9.447 -0.623 -32.395 1.00 82.38 101 PHE A O 1
ATOM 818 N N . LEU A 1 102 ? 10.438 -2.090 -33.793 1.00 78.19 102 LEU A N 1
ATOM 819 C CA . LEU A 1 102 ? 11.295 -1.103 -34.437 1.00 78.19 102 LEU A CA 1
ATOM 820 C C . LEU A 1 102 ? 10.591 -0.600 -35.696 1.00 78.19 102 LEU A C 1
ATOM 822 O O . LEU A 1 102 ? 10.235 -1.379 -36.583 1.00 78.19 102 LEU A O 1
ATOM 826 N N . LEU A 1 103 ? 10.375 0.709 -35.733 1.00 81.12 103 LEU A N 1
ATOM 827 C CA . LEU A 1 103 ? 9.800 1.426 -36.862 1.00 81.12 103 LEU A CA 1
ATOM 828 C C . LEU A 1 103 ? 10.914 1.856 -37.810 1.00 81.12 103 LEU A C 1
ATOM 830 O O . LEU A 1 103 ? 11.904 2.440 -37.366 1.00 81.12 103 LEU A O 1
ATOM 834 N N . ASP A 1 104 ? 10.729 1.589 -39.097 1.00 80.81 104 ASP A N 1
ATOM 835 C CA . ASP A 1 104 ? 11.550 2.188 -40.141 1.00 80.81 104 ASP A CA 1
ATOM 836 C C . ASP A 1 104 ? 10.910 3.510 -40.570 1.00 80.81 104 ASP A C 1
ATOM 838 O O . ASP A 1 104 ? 9.749 3.578 -40.984 1.00 80.81 104 ASP A O 1
ATOM 842 N N . LEU A 1 105 ? 11.674 4.585 -40.392 1.00 76.25 105 LEU A N 1
ATOM 843 C CA . LEU A 1 105 ? 11.227 5.956 -40.609 1.00 76.25 105 LEU A CA 1
ATOM 844 C C . LEU A 1 105 ? 11.102 6.298 -42.100 1.00 76.25 105 LEU A C 1
ATOM 846 O O . LEU A 1 105 ? 10.415 7.265 -42.424 1.00 76.25 105 LEU A O 1
ATOM 850 N N . ASP A 1 106 ? 11.712 5.508 -42.989 1.00 81.38 106 ASP A N 1
ATOM 851 C CA . ASP A 1 106 ? 11.699 5.762 -44.431 1.00 81.38 106 ASP A CA 1
ATOM 852 C C . ASP A 1 106 ? 10.420 5.238 -45.103 1.00 81.38 106 ASP A C 1
ATOM 854 O O . ASP A 1 106 ? 9.908 5.852 -46.040 1.00 81.38 106 ASP A O 1
ATOM 858 N N . CYS A 1 107 ? 9.870 4.123 -44.610 1.00 77.56 107 CYS A N 1
ATOM 859 C CA . CYS A 1 107 ? 8.645 3.514 -45.139 1.00 77.56 107 CYS A CA 1
ATOM 860 C C . CYS A 1 107 ? 7.424 3.663 -44.214 1.00 77.56 107 CYS A C 1
ATOM 862 O O . CYS A 1 107 ? 6.296 3.460 -44.661 1.00 77.56 107 CYS A O 1
ATOM 864 N N . GLY A 1 108 ? 7.617 4.059 -42.950 1.00 70.38 108 GLY A N 1
ATOM 865 C CA . GLY A 1 108 ? 6.537 4.221 -41.970 1.00 70.38 108 GLY A CA 1
ATOM 866 C C . GLY A 1 108 ? 5.942 2.899 -41.472 1.00 70.38 108 GLY A C 1
ATOM 867 O O . GLY A 1 108 ? 4.906 2.907 -40.806 1.00 70.38 108 GLY A O 1
ATOM 868 N N . GLU A 1 109 ? 6.585 1.771 -41.778 1.00 73.38 109 GLU A N 1
ATOM 869 C CA . GLU A 1 109 ? 6.163 0.436 -41.361 1.00 73.38 109 GLU A CA 1
ATOM 870 C C . GLU A 1 109 ? 7.033 -0.091 -40.207 1.00 73.38 109 GLU A C 1
ATOM 872 O O . GLU A 1 109 ? 8.190 0.292 -40.021 1.00 73.38 109 GLU A O 1
ATOM 877 N N . ALA A 1 110 ? 6.461 -0.975 -39.384 1.00 68.81 110 ALA A N 1
ATOM 878 C CA . ALA A 1 110 ? 7.207 -1.682 -38.348 1.00 68.81 110 ALA A CA 1
ATOM 879 C C . ALA A 1 110 ? 7.943 -2.872 -38.978 1.00 68.81 110 ALA A C 1
ATOM 881 O O . ALA A 1 110 ? 7.309 -3.780 -39.512 1.00 68.81 110 ALA A O 1
ATOM 882 N N . VAL A 1 111 ? 9.273 -2.881 -38.902 1.00 63.28 111 VAL A N 1
ATOM 883 C CA . VAL A 1 111 ? 10.112 -3.798 -39.700 1.00 63.28 111 VAL A CA 1
ATOM 884 C C . VAL A 1 111 ? 10.620 -4.983 -38.883 1.00 63.28 111 VAL A C 1
ATOM 886 O O . VAL A 1 111 ? 10.955 -6.029 -39.434 1.00 63.28 111 VAL A O 1
ATOM 889 N N . SER A 1 112 ? 10.641 -4.871 -37.553 1.00 64.50 112 SER A N 1
ATOM 890 C CA . SER A 1 112 ? 11.023 -5.987 -36.681 1.00 64.50 112 SER A CA 1
ATOM 891 C C . SER A 1 112 ? 10.300 -5.952 -35.337 1.00 64.50 112 SER A C 1
ATOM 893 O O . SER A 1 112 ? 10.097 -4.895 -34.738 1.00 64.50 112 SER A O 1
ATOM 895 N N . CYS A 1 113 ? 9.899 -7.140 -34.881 1.00 65.62 113 CYS A N 1
ATOM 896 C CA . CYS A 1 113 ? 9.300 -7.379 -33.576 1.00 65.62 113 CYS A CA 1
ATOM 897 C C . CYS A 1 113 ? 10.260 -8.243 -32.763 1.00 65.62 113 CYS A C 1
ATOM 899 O O . CYS A 1 113 ? 10.533 -9.388 -33.126 1.00 65.62 113 CYS A O 1
ATOM 901 N N . LEU A 1 114 ? 10.756 -7.694 -31.661 1.00 64.81 114 LEU A N 1
ATOM 902 C CA . LEU A 1 114 ? 11.448 -8.464 -30.638 1.00 64.81 114 LEU A CA 1
ATOM 903 C C . LEU A 1 114 ? 10.415 -8.754 -29.554 1.00 64.81 114 LEU A C 1
ATOM 905 O O . LEU A 1 114 ? 9.879 -7.826 -28.952 1.00 64.81 114 LEU A O 1
ATOM 909 N N . ALA A 1 115 ? 10.098 -10.031 -29.344 1.00 62.50 115 ALA A N 1
ATOM 910 C CA . ALA A 1 115 ? 9.114 -10.488 -28.368 1.00 62.50 115 ALA A CA 1
ATOM 911 C C . ALA A 1 115 ? 9.799 -11.356 -27.309 1.00 62.50 115 ALA A C 1
ATOM 913 O O . ALA A 1 115 ? 10.556 -12.265 -27.646 1.00 62.50 115 ALA A O 1
ATOM 914 N N . CYS A 1 116 ? 9.523 -11.092 -26.032 1.00 58.69 116 CYS A N 1
ATOM 915 C CA . CYS A 1 116 ? 9.981 -11.929 -24.929 1.00 58.69 116 CYS A CA 1
ATOM 916 C C . CYS A 1 116 ? 8.763 -12.627 -24.313 1.00 58.69 116 CYS A C 1
ATOM 918 O O . CYS A 1 116 ? 7.859 -11.982 -23.773 1.00 58.69 116 CYS A O 1
ATOM 920 N N . SER A 1 117 ? 8.723 -13.950 -24.450 1.00 53.28 117 SER A N 1
ATOM 921 C CA . SER A 1 117 ? 7.713 -14.841 -23.868 1.00 53.28 117 SER A CA 1
ATOM 922 C C . SER A 1 117 ? 8.278 -15.581 -22.650 1.00 53.28 117 SER A C 1
ATOM 924 O O . SER A 1 117 ? 9.491 -15.599 -22.446 1.00 53.28 117 SER A O 1
ATOM 926 N N . CYS A 1 118 ? 7.398 -16.121 -21.799 1.00 48.84 118 CYS A N 1
ATOM 927 C CA . CYS A 1 118 ? 7.766 -16.937 -20.635 1.00 48.84 118 CYS A CA 1
ATOM 928 C C . CYS A 1 118 ? 8.742 -18.065 -20.947 1.00 48.84 118 CYS A C 1
ATOM 930 O O . CYS A 1 118 ? 8.543 -18.741 -21.979 1.00 48.84 118 CYS A O 1
#

Sequence (118 aa):
MPICNYEGQVIGVAQIINKTNGSPEFTERDTEIFRRYLTFCGIGIQNAQLFEMSVLEYRRNQILLNLARNIFAEQNNLECLVTKIMTEARELLKCERCAVFLLDLDCGEAVSCLACSC

S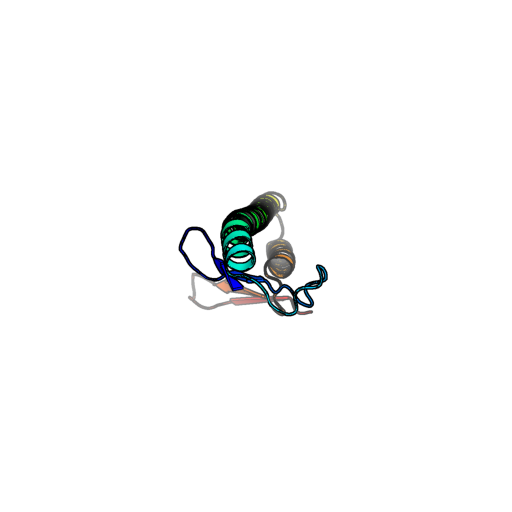econdary structure (DSSP, 8-state):
-EEE-TTS-EEEE-------SS-SS--HHHHHHHHHHHHHHHHHHHHHHHHHHHHHHHHHHHHHHHHHHHHHH-TT-HHHHHHHHHHHHHHHHT-S-EEEEEEPTTT-SEEEEEEE--

pLDDT: mean 83.94, std 11.12, range [48.84, 96.69]

Mean predicted aligned error: 10.85 Å

Radius of gyration: 26.19 Å; Cα contacts (8 Å, |Δi|>4): 91; chains: 1; bounding box: 50×30×79 Å

Nearest PDB structures (foldseek):
  3mf0-assembly1_A  TM=8.501E-01  e=1.431E-06  Homo sapiens
  4bwi-assembly1_A  TM=7.708E-01  e=2.901E-01  Synechocystis sp.
  6ndp-assembly1_A  TM=7.182E-01  e=2.055E+00  Xanthomonas campestris pv. campestris str. 8004
  6ndo-assembly1_B  TM=6.770E-01  e=2.881E+00  Xanthomonas campestris pv. campestris str. 8004
  5uyr-assembly1_A  TM=7.606E-01  e=4.319E+00  Xanthomonas campestris pv. campestris str. 8004